Protein AF-A0AAU8WJ33-F1 (afdb_monomer)

Organism: NCBI:txid2014742

pLDDT: mean 83.66, std 12.55, range [50.78, 98.31]

Structure (mmCIF, N/CA/C/O backbone):
data_AF-A0AAU8WJ33-F1
#
_entry.id   AF-A0AAU8WJ33-F1
#
loop_
_atom_site.group_PDB
_atom_site.id
_atom_site.type_symbol
_atom_site.label_atom_id
_atom_site.label_alt_id
_atom_site.label_comp_id
_atom_site.label_asym_id
_atom_site.label_entity_id
_atom_site.label_seq_id
_atom_site.pdbx_PDB_ins_code
_atom_site.Cartn_x
_atom_site.Cartn_y
_atom_site.Cartn_z
_atom_site.occupancy
_atom_site.B_iso_or_equiv
_atom_site.auth_seq_id
_atom_site.auth_comp_id
_atom_site.auth_asym_id
_atom_site.auth_atom_id
_atom_site.pdbx_PDB_model_num
ATOM 1 N N . MET A 1 1 ? -45.594 30.804 27.960 1.00 50.78 1 MET A N 1
ATOM 2 C CA . MET A 1 1 ? -45.012 30.085 26.807 1.00 50.78 1 MET A CA 1
ATOM 3 C C . MET A 1 1 ? -44.488 28.757 27.326 1.00 50.78 1 MET A C 1
ATOM 5 O O . MET A 1 1 ? -43.821 28.774 28.352 1.00 50.78 1 MET A O 1
ATOM 9 N N . ARG A 1 2 ? -44.877 27.620 26.736 1.00 63.41 2 ARG A N 1
ATOM 10 C CA . ARG A 1 2 ? -44.333 26.308 27.122 1.00 63.41 2 ARG A CA 1
ATOM 11 C C . ARG A 1 2 ? -43.109 26.047 26.259 1.00 63.41 2 ARG A C 1
ATOM 13 O O . ARG A 1 2 ? -43.242 25.961 25.044 1.00 63.41 2 ARG A O 1
ATOM 20 N N . ASN A 1 3 ? -41.950 25.958 26.892 1.00 69.00 3 ASN A N 1
ATOM 21 C CA . ASN A 1 3 ? -40.716 25.609 26.210 1.00 69.00 3 ASN A CA 1
ATOM 22 C C . ASN A 1 3 ? -40.711 24.091 26.032 1.00 69.00 3 ASN A C 1
ATOM 24 O O . ASN A 1 3 ? -40.800 23.350 27.007 1.00 69.00 3 ASN A O 1
ATOM 28 N N . SER A 1 4 ? -40.699 23.639 24.785 1.00 75.44 4 SER A N 1
ATOM 29 C CA . SER A 1 4 ? -40.518 22.233 24.439 1.00 75.44 4 SER A CA 1
ATOM 30 C C . SER A 1 4 ? -39.026 21.921 24.395 1.00 75.44 4 SER A C 1
ATOM 32 O O . SER A 1 4 ? -38.281 22.590 23.680 1.00 75.44 4 SER A O 1
ATOM 34 N N . GLU A 1 5 ? -38.601 20.913 25.149 1.00 79.12 5 GLU A N 1
ATOM 35 C CA . GLU A 1 5 ? -37.225 20.421 25.141 1.00 79.12 5 GLU A CA 1
ATOM 36 C C . GLU A 1 5 ? -37.081 19.269 24.145 1.00 79.12 5 GLU A C 1
ATOM 38 O O . GLU A 1 5 ? -37.943 18.393 24.043 1.00 79.12 5 GLU A O 1
ATOM 43 N N . ILE A 1 6 ? -35.982 19.283 23.392 1.00 78.69 6 ILE A N 1
ATOM 44 C CA . ILE A 1 6 ? -35.624 18.190 22.492 1.00 78.69 6 ILE A CA 1
ATOM 45 C C . ILE A 1 6 ? -34.904 17.137 23.331 1.00 78.69 6 ILE A C 1
ATOM 47 O O . ILE A 1 6 ? -33.754 17.321 23.725 1.00 78.69 6 ILE A O 1
ATOM 51 N N . LEU A 1 7 ? -35.583 16.022 23.586 1.00 73.12 7 LEU A N 1
ATOM 52 C CA . LEU A 1 7 ? -34.972 14.836 24.174 1.00 73.12 7 LEU A CA 1
ATOM 53 C C . LEU A 1 7 ? -34.179 14.108 23.084 1.00 73.12 7 LEU A C 1
ATOM 55 O O . LEU A 1 7 ? -34.716 13.257 22.377 1.00 73.12 7 LEU A O 1
ATOM 59 N N . VAL A 1 8 ? -32.904 14.465 22.921 1.00 80.12 8 VAL A N 1
ATOM 60 C CA . VAL A 1 8 ? -31.966 13.631 22.161 1.00 80.12 8 VAL A CA 1
ATOM 61 C C . VAL A 1 8 ? -31.665 12.410 23.030 1.00 80.12 8 VAL A C 1
ATOM 63 O O . VAL A 1 8 ? -31.167 12.593 24.142 1.00 80.12 8 VAL A O 1
ATOM 66 N N . PRO A 1 9 ? -31.961 11.176 22.581 1.00 74.12 9 PRO A N 1
ATOM 67 C CA . PRO A 1 9 ? -31.569 9.989 23.320 1.00 74.12 9 PRO A CA 1
ATOM 68 C C . PRO A 1 9 ? -30.050 9.991 23.422 1.00 74.12 9 PRO A C 1
ATOM 70 O O . PRO A 1 9 ? -29.358 9.870 22.410 1.00 74.12 9 PRO A O 1
ATOM 73 N N . THR A 1 10 ? -29.524 10.175 24.630 1.00 73.31 10 THR A N 1
ATOM 74 C CA . THR A 1 10 ? -28.095 10.017 24.865 1.00 73.31 10 THR A CA 1
ATOM 75 C C . THR A 1 10 ? -27.783 8.557 24.558 1.00 73.31 10 THR A C 1
ATOM 77 O O . THR A 1 10 ? -28.362 7.682 25.215 1.00 73.31 10 THR A O 1
ATOM 80 N N . PRO A 1 11 ? -26.942 8.252 23.552 1.00 72.25 11 PRO A N 1
ATOM 81 C CA . PRO A 1 11 ? -26.515 6.880 23.356 1.00 72.25 11 PRO A CA 1
ATOM 82 C C . PRO A 1 11 ? -25.903 6.396 24.675 1.00 7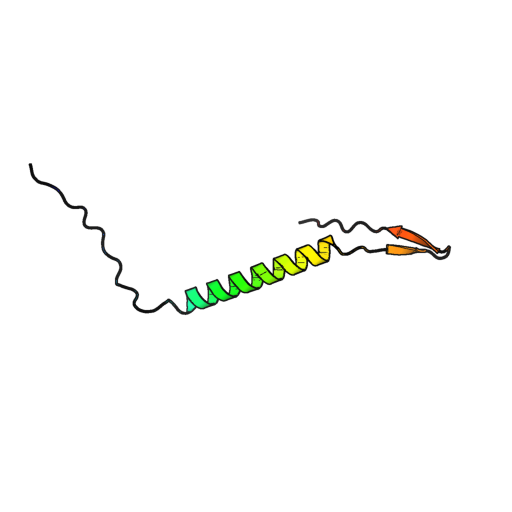2.25 11 PRO A C 1
ATOM 84 O O . PRO A 1 11 ? -25.300 7.207 25.393 1.00 72.25 11 PRO A O 1
ATOM 87 N N . PRO A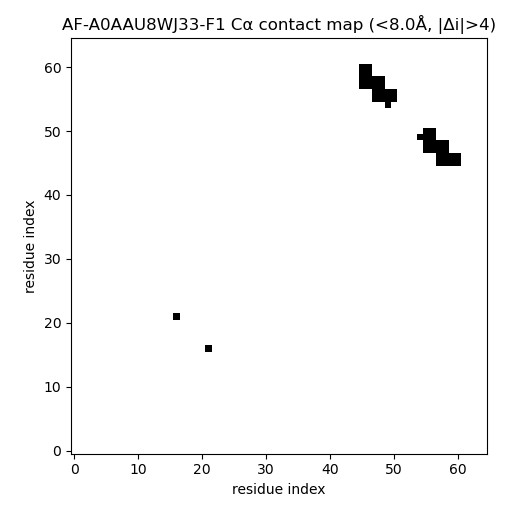 1 12 ? -26.092 5.115 25.040 1.00 71.62 12 PRO A N 1
ATOM 88 C CA . PRO A 1 12 ? -25.448 4.581 26.227 1.00 71.62 12 PRO A CA 1
ATOM 89 C C . PRO A 1 12 ? -23.965 4.933 26.139 1.00 71.62 12 PRO A C 1
ATOM 91 O O . PRO A 1 12 ? -23.363 4.781 25.075 1.00 71.62 12 PRO A O 1
ATOM 94 N N . LEU A 1 13 ? -23.412 5.470 27.230 1.00 63.22 13 LEU A N 1
ATOM 95 C CA . LEU A 1 13 ? -21.982 5.726 27.345 1.00 63.22 13 LEU A CA 1
ATOM 96 C C . LEU A 1 13 ? -21.277 4.408 27.013 1.00 63.22 13 LEU A C 1
ATOM 98 O O . LEU A 1 13 ? -21.286 3.480 27.816 1.00 63.22 13 LEU A O 1
ATOM 102 N N . GLN A 1 14 ? -20.747 4.291 25.795 1.00 63.56 14 GLN A N 1
ATOM 103 C CA . GLN A 1 14 ? -19.863 3.200 25.422 1.00 63.56 14 GLN A CA 1
ATOM 104 C C . GLN A 1 14 ? -18.576 3.444 26.197 1.00 63.56 14 GLN A C 1
ATOM 106 O O . GLN A 1 14 ? -17.705 4.201 25.780 1.00 63.56 14 GLN A O 1
ATOM 111 N N . THR A 1 15 ? -18.518 2.875 27.398 1.00 63.22 15 THR A N 1
ATOM 112 C CA . THR A 1 15 ? -17.388 3.007 28.320 1.00 63.22 15 THR A CA 1
ATOM 113 C C . THR A 1 15 ? -16.139 2.309 27.776 1.00 63.22 15 THR A C 1
ATOM 115 O O . THR A 1 15 ? -15.030 2.615 28.201 1.00 63.22 15 THR A O 1
ATOM 118 N N . GLU A 1 16 ? -16.314 1.405 26.808 1.00 67.94 16 GLU A N 1
ATOM 119 C CA . GLU A 1 16 ? -15.246 0.649 26.167 1.00 67.94 16 GLU A CA 1
ATOM 120 C C . GLU A 1 16 ? -15.263 0.881 24.655 1.00 67.94 16 GLU A C 1
ATOM 122 O O . GLU A 1 16 ? -16.313 0.836 24.008 1.00 67.94 16 GLU A O 1
ATOM 127 N N . LEU A 1 17 ? -14.083 1.154 24.093 1.00 67.50 17 LEU A N 1
ATOM 128 C CA . LEU A 1 17 ? -13.897 1.244 22.651 1.00 67.50 17 LEU A CA 1
ATOM 129 C C . LEU A 1 17 ? -14.215 -0.118 22.031 1.00 67.50 17 LEU A C 1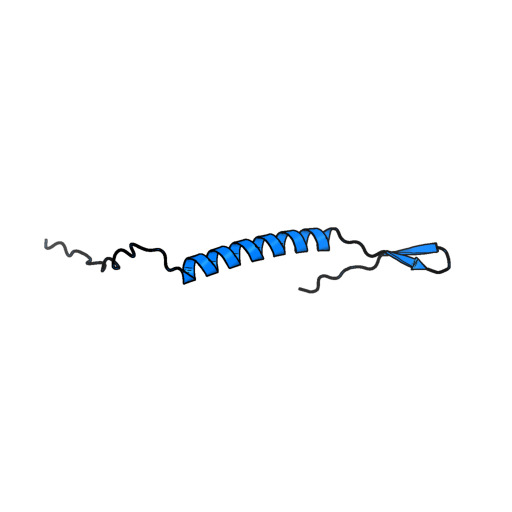
ATOM 131 O O . LEU A 1 17 ? -13.631 -1.124 22.428 1.00 67.50 17 LEU A O 1
ATOM 135 N N . ASP A 1 18 ? -15.106 -0.139 21.038 1.00 84.38 18 ASP A N 1
ATOM 136 C CA . ASP A 1 18 ? -15.378 -1.341 20.255 1.00 84.38 18 ASP A CA 1
ATOM 137 C C . ASP A 1 18 ? -14.058 -1.880 19.677 1.00 84.38 18 ASP A C 1
ATOM 139 O O . ASP A 1 18 ? -13.411 -1.240 18.841 1.00 84.38 18 ASP A O 1
ATOM 143 N N . ALA A 1 19 ? -13.646 -3.060 20.143 1.00 87.88 19 ALA A N 1
ATOM 144 C CA . ALA A 1 19 ? -12.392 -3.693 19.753 1.00 87.88 19 ALA A CA 1
ATOM 145 C C . ALA A 1 19 ? -12.298 -3.900 18.232 1.00 87.88 19 ALA A C 1
ATOM 147 O O . ALA A 1 19 ? -11.206 -3.839 17.659 1.00 87.88 19 ALA A O 1
ATOM 148 N N . VAL A 1 20 ? -13.437 -4.098 17.557 1.00 88.81 20 VAL A N 1
ATOM 149 C CA . VAL A 1 20 ? -13.498 -4.200 16.096 1.00 88.81 20 VAL A CA 1
ATOM 150 C C . VAL A 1 20 ? -13.189 -2.849 15.461 1.00 88.81 20 VAL A C 1
ATOM 152 O O . VAL A 1 20 ? -12.363 -2.777 14.550 1.00 88.81 20 VAL A O 1
ATOM 155 N N . ALA A 1 21 ? -13.788 -1.771 15.965 1.00 89.06 21 ALA A N 1
ATOM 156 C CA . ALA A 1 21 ? -13.537 -0.420 15.476 1.00 89.06 21 ALA A CA 1
ATOM 157 C C . ALA A 1 21 ? -12.068 -0.002 15.661 1.00 89.06 21 ALA A C 1
ATOM 159 O O . ALA A 1 21 ? -11.474 0.583 14.752 1.00 89.06 21 ALA A O 1
ATOM 160 N N . VAL A 1 22 ? -11.452 -0.353 16.797 1.00 92.69 22 VAL A N 1
ATOM 161 C CA . VAL A 1 22 ? -10.021 -0.102 17.047 1.00 92.69 22 VAL A CA 1
ATOM 162 C C . VAL A 1 22 ? -9.155 -0.857 16.040 1.00 92.69 22 VAL A C 1
ATOM 164 O O . VAL A 1 22 ? -8.330 -0.243 15.364 1.00 92.69 22 VAL A O 1
ATOM 167 N N . LYS A 1 23 ? -9.401 -2.160 15.856 1.00 94.81 23 LYS A N 1
ATOM 168 C CA . LYS A 1 23 ? -8.661 -2.994 14.900 1.00 94.81 23 LYS A CA 1
ATOM 169 C C . LYS A 1 23 ? -8.767 -2.469 13.467 1.00 94.81 23 LYS A C 1
ATOM 171 O O . LYS A 1 23 ? -7.770 -2.422 12.750 1.00 94.81 23 LYS A O 1
ATOM 176 N N . LEU A 1 24 ? -9.968 -2.076 13.040 1.00 95.62 24 LEU A N 1
ATOM 177 C CA . LEU A 1 24 ? -10.192 -1.528 11.701 1.00 95.62 24 LEU A CA 1
ATOM 178 C C . LEU A 1 24 ? -9.459 -0.199 11.509 1.00 95.62 24 LEU A C 1
ATOM 180 O O . LEU A 1 24 ? -8.844 0.016 10.466 1.00 95.62 24 LEU A O 1
ATOM 184 N N . ARG A 1 25 ? -9.475 0.673 12.522 1.00 95.44 25 ARG A N 1
ATOM 185 C CA . ARG A 1 25 ? -8.742 1.941 12.492 1.00 95.44 25 ARG A CA 1
ATOM 186 C C . ARG A 1 25 ? -7.237 1.717 12.370 1.00 95.44 25 ARG A C 1
ATOM 188 O O . ARG A 1 25 ? -6.594 2.376 11.557 1.00 95.44 25 ARG A O 1
ATOM 195 N N . GLU A 1 26 ? -6.679 0.807 13.159 1.00 97.25 26 GLU A N 1
ATOM 196 C CA . GLU A 1 26 ? -5.253 0.476 13.108 1.00 97.25 26 GLU A CA 1
ATOM 197 C C . GLU A 1 26 ? -4.856 -0.113 11.753 1.00 97.25 26 GLU A C 1
ATOM 199 O O . GLU A 1 26 ? -3.873 0.330 11.158 1.00 97.25 26 GLU A O 1
ATOM 204 N N . ALA A 1 27 ? -5.656 -1.047 11.226 1.00 97.88 27 ALA A N 1
ATOM 205 C CA . ALA A 1 27 ? -5.445 -1.618 9.901 1.00 97.88 27 ALA A CA 1
ATOM 206 C C . ALA A 1 27 ? -5.467 -0.535 8.813 1.00 97.88 27 ALA A C 1
ATOM 208 O O . ALA A 1 27 ? -4.550 -0.465 8.001 1.00 97.88 27 ALA A O 1
ATOM 209 N N . TYR A 1 28 ? -6.454 0.365 8.839 1.00 97.94 28 TYR A N 1
ATOM 210 C CA . TYR A 1 28 ? -6.537 1.467 7.882 1.00 97.94 28 TYR A CA 1
ATOM 211 C C . TYR A 1 28 ? -5.312 2.387 7.939 1.00 97.94 28 TYR A C 1
ATOM 213 O O . TYR A 1 28 ? -4.741 2.719 6.903 1.00 97.94 28 TYR A O 1
ATOM 221 N N . ILE A 1 29 ? -4.891 2.796 9.141 1.00 98.12 29 ILE A N 1
ATOM 222 C CA . ILE A 1 29 ? -3.724 3.674 9.306 1.00 98.12 29 ILE A CA 1
ATOM 223 C C . ILE A 1 29 ? -2.474 3.007 8.730 1.00 98.12 29 ILE A C 1
ATOM 225 O O . ILE A 1 29 ? -1.723 3.660 8.005 1.00 98.12 29 ILE A O 1
ATOM 229 N N . LYS A 1 30 ? -2.281 1.717 9.025 1.00 98.31 30 LYS A N 1
ATOM 230 C CA . LYS A 1 30 ? -1.151 0.934 8.531 1.00 98.31 30 LYS A CA 1
ATOM 231 C C . LYS A 1 30 ? -1.150 0.842 7.004 1.00 98.31 30 LYS A C 1
ATOM 233 O O . LYS A 1 30 ? -0.145 1.174 6.384 1.00 98.31 30 LYS A O 1
ATOM 238 N N . GLU A 1 31 ? -2.262 0.427 6.400 1.00 97.94 31 GLU A N 1
ATOM 239 C CA . GLU A 1 31 ? -2.346 0.270 4.942 1.00 97.94 31 GLU A CA 1
ATOM 240 C C . GLU A 1 31 ? -2.194 1.612 4.219 1.00 97.94 31 GLU A C 1
ATOM 242 O O . GLU A 1 31 ? -1.514 1.691 3.201 1.00 97.94 31 GLU A O 1
ATOM 247 N N . ARG A 1 32 ? -2.730 2.702 4.784 1.00 97.81 32 ARG A N 1
ATOM 248 C CA . ARG A 1 32 ? -2.534 4.051 4.236 1.00 97.81 32 ARG A CA 1
ATOM 249 C C . ARG A 1 32 ? -1.057 4.455 4.211 1.00 97.81 32 ARG A C 1
ATOM 251 O O . ARG A 1 32 ? -0.603 5.016 3.221 1.00 97.81 32 ARG A O 1
ATOM 258 N N . GLN A 1 33 ? -0.315 4.185 5.286 1.00 97.88 33 GLN A N 1
ATOM 259 C CA . GLN A 1 33 ? 1.124 4.471 5.350 1.00 97.88 33 GLN A CA 1
ATOM 260 C C . GLN A 1 33 ? 1.917 3.604 4.368 1.00 97.88 33 GLN A C 1
ATOM 262 O O . GLN A 1 33 ? 2.839 4.090 3.718 1.00 97.88 33 GLN A O 1
ATOM 267 N N . GLN A 1 34 ? 1.551 2.327 4.241 1.00 97.50 34 GLN A N 1
ATOM 268 C CA . GLN A 1 34 ? 2.194 1.423 3.294 1.00 97.50 34 GLN A CA 1
ATOM 269 C C . GLN A 1 34 ? 1.970 1.878 1.847 1.00 97.50 34 GLN A C 1
ATOM 271 O O . GLN A 1 34 ? 2.919 1.901 1.065 1.00 97.50 34 GLN A O 1
ATOM 276 N N . LEU A 1 35 ? 0.743 2.286 1.513 1.00 95.31 35 LEU A N 1
ATOM 277 C CA . LEU A 1 35 ? 0.401 2.808 0.195 1.00 95.31 35 LEU A CA 1
ATOM 278 C C . LEU A 1 35 ? 1.216 4.061 -0.140 1.00 95.31 35 LEU A C 1
ATOM 280 O O . LEU A 1 35 ? 1.803 4.122 -1.214 1.00 95.31 35 LEU A O 1
ATOM 284 N N . GLU A 1 36 ? 1.316 5.015 0.790 1.00 95.12 36 GLU A N 1
ATOM 285 C CA . GLU A 1 36 ? 2.113 6.234 0.603 1.00 95.12 36 GLU A CA 1
ATOM 286 C C . GLU A 1 36 ? 3.575 5.911 0.254 1.00 95.12 36 GLU A C 1
ATOM 288 O O . GLU A 1 36 ? 4.136 6.465 -0.694 1.00 95.12 36 GLU A O 1
ATOM 293 N N . LEU A 1 37 ? 4.193 4.970 0.976 1.00 94.75 37 LEU A N 1
ATOM 294 C CA . LEU A 1 37 ? 5.560 4.529 0.686 1.00 94.75 37 LEU A CA 1
ATOM 295 C C . LEU A 1 37 ? 5.667 3.891 -0.703 1.00 94.75 37 LEU A C 1
ATOM 297 O O . LEU A 1 37 ? 6.561 4.244 -1.473 1.00 94.75 37 LEU A O 1
ATOM 301 N N . THR A 1 38 ? 4.743 2.992 -1.043 1.00 90.94 38 THR A N 1
ATOM 302 C CA . THR A 1 38 ? 4.713 2.330 -2.352 1.00 90.94 38 THR A CA 1
ATOM 303 C C . THR A 1 38 ? 4.540 3.332 -3.494 1.00 90.94 38 THR A C 1
ATOM 305 O O . THR A 1 38 ? 5.252 3.248 -4.492 1.00 90.94 38 THR A O 1
ATOM 308 N N . GLU A 1 39 ? 3.666 4.326 -3.350 1.00 88.56 39 GLU A N 1
ATOM 309 C CA . GLU A 1 39 ? 3.478 5.374 -4.357 1.00 88.56 39 GLU A CA 1
ATOM 310 C C . GLU A 1 39 ? 4.737 6.231 -4.540 1.00 88.56 39 GLU A C 1
ATOM 312 O O . GLU A 1 39 ? 5.107 6.564 -5.669 1.00 88.56 39 GLU A O 1
ATOM 317 N N . ILE A 1 40 ? 5.437 6.571 -3.454 1.00 90.25 40 ILE A N 1
ATOM 318 C CA . ILE A 1 40 ? 6.710 7.303 -3.526 1.00 90.25 40 ILE A CA 1
ATOM 319 C C . ILE A 1 40 ? 7.769 6.473 -4.260 1.00 90.25 40 ILE A C 1
ATOM 321 O O . ILE A 1 40 ? 8.498 7.008 -5.102 1.00 90.25 40 ILE A O 1
ATOM 325 N N . GLU A 1 41 ? 7.873 5.181 -3.952 1.00 88.69 41 GLU A N 1
ATOM 326 C CA . GLU A 1 41 ? 8.833 4.275 -4.585 1.00 88.69 41 GLU A CA 1
ATOM 327 C C . GLU A 1 41 ? 8.543 4.088 -6.073 1.00 88.69 41 GLU A C 1
ATOM 329 O O . GLU A 1 41 ? 9.457 4.234 -6.886 1.00 88.69 41 GLU A O 1
ATOM 334 N N . LEU A 1 42 ? 7.282 3.865 -6.449 1.00 84.31 42 LEU A N 1
ATOM 335 C CA . LEU A 1 42 ? 6.863 3.747 -7.847 1.00 84.31 42 LEU A CA 1
ATOM 336 C C . LEU A 1 42 ? 7.133 5.034 -8.634 1.00 84.31 42 LEU A C 1
ATOM 338 O O . LEU A 1 42 ? 7.674 4.972 -9.736 1.00 84.31 42 LEU A O 1
ATOM 342 N N . ASN A 1 43 ? 6.848 6.205 -8.055 1.00 83.69 43 ASN A N 1
ATOM 343 C CA . ASN A 1 43 ? 7.137 7.494 -8.693 1.00 83.69 43 ASN A CA 1
ATOM 344 C C . ASN A 1 43 ? 8.644 7.748 -8.881 1.00 83.69 43 ASN A C 1
ATOM 346 O O . ASN A 1 43 ? 9.056 8.442 -9.816 1.00 83.69 43 ASN A O 1
ATOM 350 N N . ARG A 1 44 ? 9.491 7.220 -7.988 1.00 84.81 44 ARG A N 1
ATOM 351 C CA . ARG A 1 44 ? 10.956 7.321 -8.099 1.00 84.81 44 ARG A CA 1
ATOM 352 C C . ARG A 1 44 ? 11.554 6.257 -9.013 1.00 84.81 44 ARG A C 1
ATOM 354 O O . ARG A 1 44 ? 12.629 6.494 -9.571 1.00 84.81 44 ARG A O 1
ATOM 361 N N . ALA A 1 45 ? 10.894 5.112 -9.155 1.00 83.38 45 ALA A N 1
ATOM 362 C CA . ALA A 1 45 ? 11.375 4.000 -9.952 1.00 83.38 45 ALA A CA 1
ATOM 363 C C . ALA A 1 45 ? 11.551 4.414 -11.419 1.00 83.38 4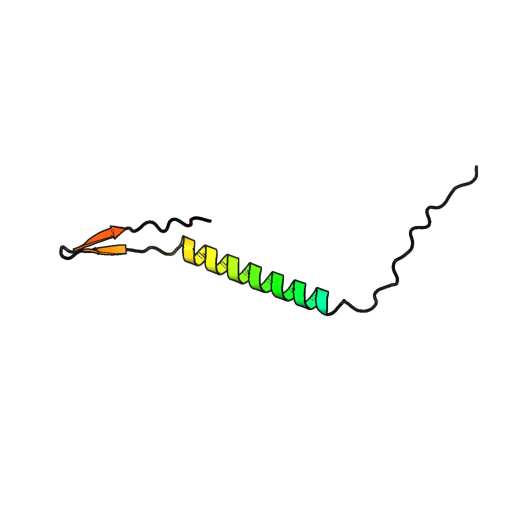5 ALA A C 1
ATOM 365 O O . ALA A 1 45 ? 10.723 5.089 -12.032 1.00 83.38 45 ALA A O 1
ATOM 366 N N . ARG A 1 46 ? 12.681 4.012 -12.002 1.00 84.12 46 ARG A N 1
ATOM 367 C CA . ARG A 1 46 ? 12.986 4.220 -13.418 1.00 8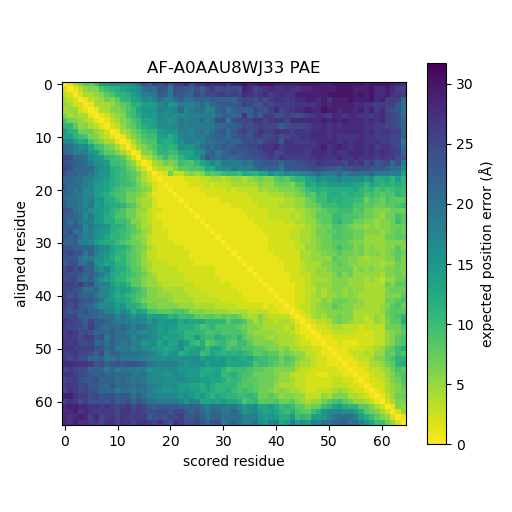4.12 46 ARG A CA 1
ATOM 368 C C . ARG A 1 46 ? 13.495 2.913 -13.981 1.00 84.12 46 ARG A C 1
ATOM 370 O O . ARG A 1 46 ? 14.515 2.409 -13.521 1.00 84.12 46 ARG A O 1
ATOM 377 N N . ILE A 1 47 ? 12.806 2.395 -14.989 1.00 84.44 47 ILE A N 1
ATOM 378 C CA . ILE A 1 47 ? 13.280 1.233 -15.729 1.00 84.44 47 ILE A CA 1
ATOM 379 C C . ILE A 1 47 ? 14.040 1.732 -16.956 1.00 84.44 47 ILE A C 1
ATOM 381 O O . ILE A 1 47 ? 13.525 2.509 -17.766 1.00 84.44 47 ILE A O 1
ATOM 385 N N . ILE A 1 48 ? 15.294 1.303 -17.064 1.00 89.12 48 ILE A N 1
ATOM 386 C CA . ILE A 1 48 ? 16.175 1.597 -18.191 1.00 89.12 48 ILE A CA 1
ATOM 387 C C . ILE A 1 48 ? 16.602 0.260 -18.782 1.00 89.12 48 ILE A C 1
ATOM 389 O O . ILE A 1 48 ? 17.111 -0.601 -18.070 1.00 89.12 48 ILE A O 1
ATOM 393 N N . MET A 1 49 ? 16.389 0.098 -20.080 1.00 89.94 49 MET A N 1
ATOM 394 C CA . MET A 1 49 ? 16.875 -1.033 -20.856 1.00 89.94 49 MET A CA 1
ATOM 39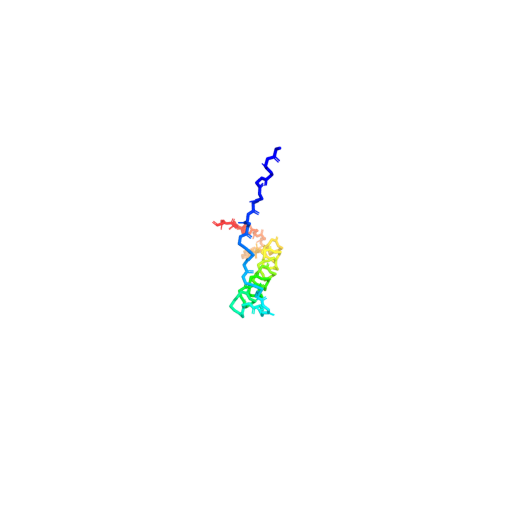5 C C . MET A 1 49 ? 18.137 -0.610 -21.606 1.00 89.94 49 MET A C 1
ATOM 397 O O . MET A 1 49 ? 18.217 0.519 -22.087 1.00 89.94 49 MET A O 1
ATOM 401 N N . ILE A 1 50 ? 19.121 -1.499 -21.689 1.00 93.25 50 ILE A N 1
ATOM 402 C CA . ILE A 1 50 ? 20.349 -1.283 -22.458 1.00 93.25 50 ILE A CA 1
ATOM 403 C C . ILE A 1 50 ? 20.346 -2.304 -23.590 1.00 93.25 50 ILE A C 1
ATOM 405 O O . ILE A 1 50 ? 20.204 -3.497 -23.323 1.00 93.25 50 ILE A O 1
ATOM 409 N N . ASP A 1 51 ? 20.442 -1.838 -24.835 1.00 93.12 51 ASP A N 1
ATOM 410 C CA . ASP A 1 51 ? 20.527 -2.732 -25.992 1.00 93.12 51 ASP A CA 1
ATOM 411 C C . ASP A 1 51 ? 21.954 -3.261 -26.222 1.00 93.12 51 ASP A C 1
ATOM 413 O O . ASP A 1 51 ? 22.915 -2.867 -25.558 1.00 93.12 51 ASP A O 1
ATOM 417 N N . GLU A 1 52 ? 22.093 -4.165 -27.188 1.00 95.25 52 GLU A N 1
ATOM 418 C CA . GLU A 1 52 ? 23.363 -4.782 -27.594 1.00 95.25 52 GLU A CA 1
ATOM 419 C C . GLU A 1 52 ? 24.442 -3.782 -28.048 1.00 95.25 52 GLU A C 1
ATOM 421 O O . GLU A 1 52 ? 25.629 -4.096 -28.006 1.00 95.25 52 GLU A O 1
ATOM 426 N N . ASN A 1 53 ? 24.047 -2.563 -28.427 1.00 95.50 53 ASN A N 1
ATOM 427 C CA . ASN A 1 53 ? 24.942 -1.483 -28.838 1.00 95.50 53 ASN A CA 1
ATOM 428 C C . ASN A 1 53 ? 25.226 -0.490 -27.694 1.00 95.50 53 ASN A C 1
ATOM 430 O O . ASN A 1 53 ? 25.866 0.541 -27.909 1.00 95.50 53 ASN A O 1
ATOM 434 N N . GLY A 1 54 ? 24.747 -0.771 -26.477 1.00 92.69 54 GLY A N 1
ATOM 435 C CA . GLY A 1 54 ? 24.912 0.084 -25.303 1.00 92.69 54 GLY A CA 1
ATOM 436 C C . GLY A 1 54 ? 23.949 1.275 -25.249 1.00 92.69 54 GLY A C 1
ATOM 437 O O . GLY A 1 54 ? 24.122 2.167 -24.414 1.00 92.69 54 GLY A O 1
ATOM 438 N N . LYS A 1 55 ? 22.929 1.330 -26.113 1.00 94.56 55 LYS A N 1
ATOM 439 C CA . LYS A 1 55 ? 21.954 2.425 -26.117 1.00 94.56 55 LYS A CA 1
ATOM 440 C C . LYS A 1 55 ? 20.990 2.275 -24.945 1.00 94.56 55 LYS A C 1
ATOM 442 O O . LYS A 1 55 ? 20.327 1.252 -24.790 1.00 94.56 55 LYS A O 1
ATOM 447 N N . MET A 1 56 ? 20.859 3.340 -24.157 1.00 93.88 56 MET A N 1
ATOM 448 C CA . MET A 1 56 ? 19.878 3.419 -23.076 1.00 93.88 56 MET A CA 1
ATOM 449 C C . MET A 1 56 ? 18.487 3.758 -23.622 1.00 93.88 56 MET A C 1
ATOM 451 O O . MET A 1 56 ? 18.288 4.790 -24.265 1.00 93.88 56 MET A O 1
ATOM 455 N N . ILE A 1 57 ? 17.511 2.913 -23.310 1.00 91.38 57 ILE A N 1
ATOM 456 C CA . ILE A 1 57 ? 16.100 3.073 -23.655 1.00 91.38 57 ILE A CA 1
ATOM 457 C C . ILE A 1 57 ? 15.317 3.197 -22.348 1.00 91.38 57 ILE A C 1
ATOM 459 O O . ILE A 1 57 ? 15.264 2.266 -21.546 1.00 91.38 57 ILE A O 1
ATOM 463 N N . ARG A 1 58 ? 14.713 4.365 -22.110 1.00 86.75 58 ARG A N 1
ATOM 464 C CA . ARG A 1 58 ? 13.869 4.594 -20.931 1.00 86.75 58 ARG A CA 1
ATOM 465 C C . ARG A 1 58 ? 12.490 3.991 -21.174 1.00 86.75 58 ARG A C 1
ATOM 467 O O . ARG A 1 58 ? 11.799 4.420 -22.094 1.00 86.75 58 ARG A O 1
ATOM 474 N N . LEU A 1 59 ? 12.086 3.048 -20.328 1.00 83.62 59 LEU A N 1
ATOM 475 C CA . LEU A 1 59 ? 10.743 2.480 -20.362 1.00 83.62 59 LEU A CA 1
ATOM 476 C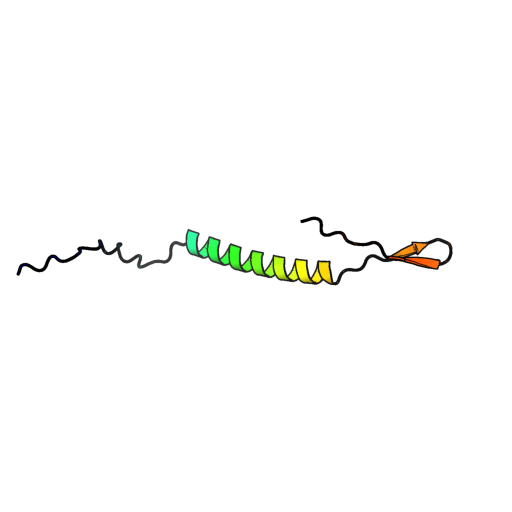 C . LEU A 1 59 ? 9.822 3.317 -19.459 1.00 83.62 59 LEU A C 1
ATOM 478 O O . LEU A 1 59 ? 10.129 3.485 -18.273 1.00 83.62 59 LEU A O 1
ATOM 482 N N . PRO A 1 60 ? 8.734 3.902 -19.991 1.00 77.19 60 PRO A N 1
ATOM 483 C CA . PRO A 1 60 ? 7.768 4.612 -19.169 1.00 77.19 60 PRO A CA 1
ATOM 484 C C . PRO A 1 60 ? 6.987 3.605 -18.320 1.00 77.19 60 PRO A C 1
ATOM 486 O O . PRO A 1 60 ? 6.401 2.661 -18.842 1.00 77.19 60 PRO A O 1
ATOM 489 N N . LEU A 1 61 ? 6.966 3.826 -17.008 1.00 72.38 61 LEU A N 1
ATOM 490 C CA . LEU A 1 61 ? 6.006 3.186 -16.121 1.00 72.38 61 LEU A CA 1
ATOM 491 C C . LEU A 1 61 ? 4.710 3.986 -16.240 1.00 72.38 61 LEU A C 1
ATOM 493 O O . LEU A 1 61 ? 4.573 5.038 -15.620 1.00 72.38 61 LEU A O 1
ATOM 497 N N . LEU A 1 62 ? 3.803 3.550 -17.112 1.00 67.69 62 LEU A N 1
ATOM 498 C CA . LEU A 1 62 ? 2.433 4.043 -17.072 1.00 67.69 62 LEU A CA 1
ATOM 499 C C . LEU A 1 62 ? 1.803 3.442 -15.817 1.00 67.69 62 LEU A C 1
ATOM 501 O O . LEU A 1 62 ? 1.518 2.249 -15.770 1.00 67.69 62 LEU A O 1
ATOM 505 N N . THR A 1 63 ? 1.637 4.255 -14.780 1.00 64.12 63 THR A N 1
ATOM 506 C CA . THR A 1 63 ? 0.712 3.943 -13.693 1.00 64.12 63 THR A CA 1
ATOM 507 C C . THR A 1 63 ? -0.692 4.135 -14.249 1.00 64.12 63 THR A C 1
ATOM 509 O O . THR A 1 63 ? -1.289 5.198 -14.093 1.00 64.12 63 THR A O 1
ATOM 512 N N . GLU A 1 64 ? -1.176 3.150 -15.004 1.00 59.31 64 GLU A N 1
ATOM 513 C CA . GLU A 1 64 ? -2.611 3.005 -15.212 1.00 59.31 64 GLU A CA 1
ATOM 51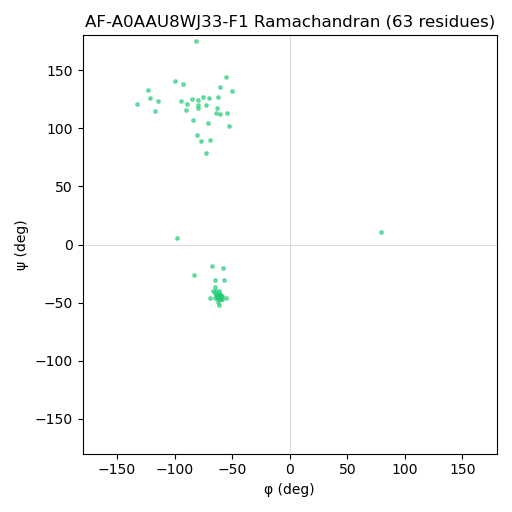4 C C . GLU A 1 64 ? -3.204 2.705 -13.833 1.00 59.31 64 GLU A C 1
ATOM 516 O O . GLU A 1 64 ? -2.824 1.722 -13.195 1.00 59.31 64 GLU A O 1
ATOM 521 N N . HIS A 1 65 ? -4.000 3.651 -13.333 1.00 54.19 65 HIS A N 1
ATOM 522 C CA . HIS A 1 65 ? -4.735 3.526 -12.077 1.00 54.19 65 HIS A CA 1
ATOM 523 C C . HIS A 1 65 ? -5.662 2.310 -12.099 1.00 54.19 65 HIS A C 1
ATOM 525 O O . HIS A 1 65 ? -6.387 2.155 -13.110 1.00 54.19 65 HIS A O 1
#

Sequence (65 aa):
MRNSEILVPTPPLQTELDAVAVKLREAYIKERQQLELTEIELNRARIIMIDENGKMIRLPLLTEH

Radius of gyration: 27.15 Å; Cα contacts (8 Å, |Δi|>4): 22; chains: 1; bounding box: 70×35×57 Å

Secondary structure (DSSP, 8-state):
-PPPP----PPP---S--HHHHHHHHHHHHHHHHHHHHHHHHHH--EEEE-TT--EEEEP-----

Solvent-accessible surface area (backbone atoms only — not comparable to full-atom values): 4380 Å² total; per-residue (Å²): 136,85,84,83,78,85,84,72,81,73,71,78,82,72,88,61,82,56,66,66,61,52,51,52,51,53,50,50,56,50,52,54,53,50,48,54,52,51,54,53,50,58,73,68,57,75,54,70,46,68,50,100,86,68,50,80,43,78,53,82,82,77,80,78,128

Nearest PDB structures (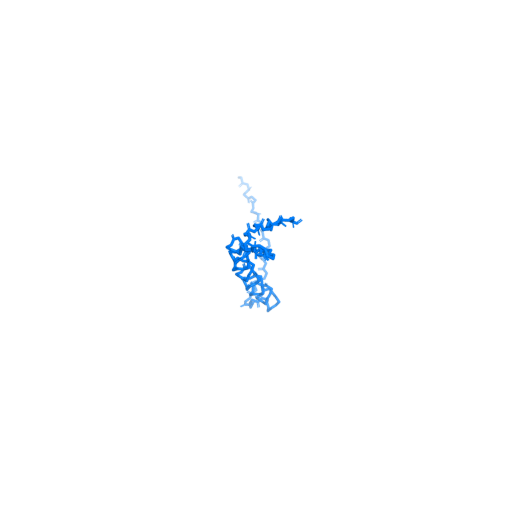foldseek):
  6u55-assembly1_B  TM=3.473E-01  e=3.202E+00  Sudan virus - Boniface, Sudan,1976
  6wq2-assembly1_B  TM=3.648E-01  e=3.202E+00  Sulfolobus islandicus filamentous virus

Mean predicted aligned error: 12.23 Å

Foldseek 3Di:
DDDDDDPDPDPPPPVDDDPVVVVVVVVVVVVVVVVVVVVVCLVPDWDWDQDPVRDTDTDDPPPPD